Protein AF-A0A7W1W244-F1 (afdb_monomer_lite)

Secondary structure (DSSP, 8-state):
-----------------PPP---TTT-TT-GGG--------HHHHHT-TTTTTSSS--S---TT--------TT-----TTSTTSPPHHHHHHH--TT---S--HHHHHHHH-----B-TTSPBPPGGG---TTTTT--HHHHTTS--TTTHHHHTS-S----S-----

pLDDT: mean 70.47, std 14.15, range [39.31, 93.44]

Radius of gyration: 35.01 Å; chains: 1; bounding box: 98×52×97 Å

Foldseek 3Di:
DDDDDDDPDDPPPPVDPPDDDDDLCPDCPNPVVPDDPDDDPPVCVVPDPVVVVPDDDPDDPDVPPPPDDDDDPPPDDDDPPDPPDQDPVNVVVVPDPPDPPPPDPVVVCVVPVPPQQADPVRHGDDPVPDPDPCPVVDDPCVVVVNDDSVCSVVVVDDDDPVPPDDPPD

Sequence (169 aa):
MDRNQASDKRNENEDLPGYPHYPSEEDILNPDNGLRKVRGDVEGLANSNAISRRTATDRDISADIIEDRNDDEDEVKIVRGTEADVTREDLENLGDRNADQDMGDDEDIQGSARVDNVDLDNDELEENDLDVPGDDQDDADENVGEEDEENNYYSLGGDNHENLEEDQA

Structure (mmCIF, N/CA/C/O backbone):
data_AF-A0A7W1W244-F1
#
_entry.id   AF-A0A7W1W244-F1
#
loop_
_atom_site.group_PDB
_atom_site.id
_atom_site.type_symbol
_atom_site.label_atom_id
_atom_site.label_alt_id
_atom_site.label_comp_id
_atom_site.label_asym_id
_atom_site.label_entity_id
_atom_site.label_seq_id
_atom_site.pdbx_PDB_ins_code
_atom_site.Cartn_x
_atom_site.Cartn_y
_atom_site.Cartn_z
_atom_site.occupancy
_atom_site.B_iso_or_equiv
_atom_site.auth_seq_id
_atom_site.auth_comp_id
_atom_site.auth_asym_id
_atom_site.auth_atom_id
_atom_site.pdbx_PDB_model_num
ATOM 1 N N . MET A 1 1 ? 52.830 -15.659 20.791 1.00 39.31 1 MET A N 1
ATOM 2 C CA . MET A 1 1 ? 51.557 -16.097 20.180 1.00 39.31 1 MET A CA 1
ATOM 3 C C . MET A 1 1 ? 50.588 -16.327 21.331 1.00 39.31 1 MET A C 1
ATOM 5 O O . MET A 1 1 ? 50.408 -17.463 21.755 1.00 39.31 1 MET A O 1
ATOM 9 N N . ASP A 1 2 ? 50.070 -15.241 21.908 1.00 43.31 2 ASP A N 1
ATOM 10 C CA . ASP A 1 2 ? 49.138 -15.301 23.037 1.00 43.31 2 ASP A CA 1
ATOM 11 C C . ASP A 1 2 ? 47.716 -15.516 22.519 1.00 43.31 2 ASP A C 1
ATOM 13 O O . ASP A 1 2 ? 47.215 -14.758 21.689 1.00 43.31 2 ASP A O 1
ATOM 17 N N . ARG A 1 3 ? 47.086 -16.602 22.974 1.00 46.06 3 ARG A N 1
ATOM 18 C CA . ARG A 1 3 ? 45.691 -16.934 22.677 1.00 46.06 3 ARG A CA 1
ATOM 19 C C . ARG A 1 3 ? 44.791 -16.120 23.606 1.00 46.06 3 ARG A C 1
ATOM 21 O O . ARG A 1 3 ? 44.594 -16.497 24.756 1.00 46.06 3 ARG A O 1
ATOM 28 N N . ASN A 1 4 ? 44.228 -15.031 23.089 1.00 47.69 4 ASN A N 1
ATOM 29 C CA . ASN A 1 4 ? 43.103 -14.337 23.712 1.00 47.69 4 ASN A CA 1
ATOM 30 C C . ASN A 1 4 ? 41.862 -15.242 23.670 1.00 47.69 4 ASN A C 1
ATOM 32 O O . ASN A 1 4 ? 41.276 -15.449 22.610 1.00 47.69 4 ASN A O 1
ATOM 36 N N . GLN A 1 5 ? 41.460 -15.780 24.821 1.00 54.81 5 GLN A N 1
ATOM 37 C CA . GLN A 1 5 ? 40.109 -16.302 25.019 1.00 54.81 5 GLN A CA 1
ATOM 38 C C . GLN A 1 5 ? 39.204 -15.130 25.411 1.00 54.81 5 GLN A C 1
ATOM 40 O O . GLN A 1 5 ? 39.148 -14.740 26.576 1.00 54.81 5 GLN A O 1
ATOM 45 N N . ALA A 1 6 ? 38.515 -14.548 24.430 1.00 50.75 6 ALA A N 1
ATOM 46 C CA . ALA A 1 6 ? 37.359 -13.703 24.698 1.00 50.75 6 ALA A CA 1
ATOM 47 C C . ALA A 1 6 ? 36.215 -14.622 25.151 1.00 50.75 6 ALA A C 1
ATOM 49 O O . ALA A 1 6 ? 35.765 -15.482 24.396 1.00 50.75 6 ALA A O 1
ATOM 50 N N . SER A 1 7 ? 35.810 -14.496 26.414 1.00 51.16 7 SER A N 1
ATOM 51 C CA . SER A 1 7 ? 34.638 -15.189 26.942 1.00 51.16 7 SER A CA 1
ATOM 52 C C . SER A 1 7 ? 33.399 -14.393 26.555 1.00 51.16 7 SER A C 1
ATOM 54 O O . SER A 1 7 ? 33.155 -13.310 27.080 1.00 51.16 7 SER A O 1
ATOM 56 N N . ASP A 1 8 ? 32.646 -14.932 25.605 1.00 52.44 8 ASP A N 1
ATOM 57 C CA . ASP A 1 8 ? 31.353 -14.409 25.187 1.00 52.44 8 ASP A CA 1
ATOM 58 C C . ASP A 1 8 ? 30.306 -14.788 26.247 1.00 52.44 8 ASP A C 1
ATOM 60 O O . ASP A 1 8 ? 29.741 -15.885 26.248 1.00 52.44 8 ASP A O 1
ATOM 64 N N . LYS A 1 9 ? 30.144 -13.920 27.250 1.00 55.56 9 LYS A N 1
ATOM 65 C CA . LYS A 1 9 ? 29.097 -14.047 28.266 1.00 55.56 9 LYS A CA 1
ATOM 66 C C . LYS A 1 9 ? 27.806 -13.476 27.692 1.00 55.56 9 LYS A C 1
ATOM 68 O O . LYS A 1 9 ? 27.515 -12.297 27.868 1.00 55.56 9 LYS A O 1
ATOM 73 N N . ARG A 1 10 ? 27.029 -14.331 27.032 1.00 57.88 10 ARG A N 1
ATOM 74 C CA . ARG A 1 10 ? 25.613 -14.061 26.777 1.00 57.88 10 ARG A CA 1
ATOM 75 C C . ARG A 1 10 ? 24.905 -13.966 28.132 1.00 57.88 10 ARG A C 1
ATOM 77 O O . ARG A 1 10 ? 24.932 -14.912 28.915 1.00 57.88 10 ARG A O 1
ATOM 84 N N . ASN A 1 11 ? 24.374 -12.788 28.446 1.00 57.69 11 ASN A N 1
ATOM 85 C CA . ASN A 1 11 ? 23.552 -12.563 29.630 1.00 57.69 11 ASN A CA 1
ATOM 86 C C . ASN A 1 11 ? 22.212 -13.282 29.425 1.00 57.69 11 ASN A C 1
ATOM 88 O O . ASN A 1 11 ? 21.325 -12.747 28.778 1.00 57.69 11 ASN A O 1
ATOM 92 N N . GLU A 1 12 ? 22.060 -14.482 29.982 1.00 61.03 12 GLU A N 1
ATOM 93 C CA . GLU A 1 12 ? 20.797 -15.247 29.981 1.00 61.03 12 GLU A CA 1
ATOM 94 C C . GLU A 1 12 ? 19.780 -14.740 31.027 1.00 61.03 12 GLU A C 1
ATOM 96 O O . GLU A 1 12 ? 18.824 -15.432 31.352 1.00 61.03 12 GLU A O 1
ATOM 101 N N . ASN A 1 13 ? 19.977 -13.529 31.556 1.00 59.41 13 ASN A N 1
ATOM 102 C CA . ASN A 1 13 ? 19.083 -12.886 32.522 1.00 59.41 13 ASN A CA 1
ATOM 103 C C . ASN A 1 13 ? 18.562 -11.567 31.945 1.00 59.41 13 ASN A C 1
ATOM 105 O O . ASN A 1 13 ? 18.767 -10.495 32.515 1.00 59.41 13 ASN A O 1
ATOM 109 N N . GLU A 1 14 ? 17.943 -11.629 30.773 1.00 64.62 14 GLU A N 1
ATOM 110 C CA . GLU A 1 14 ? 16.916 -10.642 30.471 1.00 64.62 14 GLU A CA 1
ATOM 111 C C . GLU A 1 14 ? 15.738 -11.011 31.373 1.00 64.62 14 GLU A C 1
ATOM 113 O O . GLU A 1 14 ? 15.153 -12.082 31.215 1.00 64.62 14 GLU A O 1
ATOM 118 N N . ASP A 1 15 ? 15.458 -10.181 32.381 1.00 64.88 15 ASP A N 1
ATOM 119 C CA . ASP A 1 15 ? 14.266 -10.289 33.227 1.00 64.88 15 ASP A CA 1
ATOM 120 C C . ASP A 1 15 ? 13.030 -10.014 32.356 1.00 64.88 15 ASP A C 1
ATOM 122 O O . ASP A 1 15 ? 12.407 -8.951 32.417 1.00 64.88 15 ASP A O 1
ATOM 126 N N . LEU A 1 16 ? 12.700 -10.967 31.483 1.00 72.25 16 LEU A N 1
ATOM 127 C CA . LEU A 1 16 ? 11.426 -11.002 30.795 1.00 72.25 16 LEU A CA 1
ATOM 128 C C . LEU A 1 16 ? 10.347 -11.030 31.880 1.00 72.25 16 LEU A C 1
ATOM 130 O O . LEU A 1 16 ? 10.472 -11.814 32.830 1.00 72.25 16 LEU A O 1
ATOM 134 N N . PRO A 1 17 ? 9.297 -10.197 31.776 1.00 79.69 17 PRO A N 1
ATOM 135 C CA . PRO A 1 17 ? 8.187 -10.284 32.704 1.00 79.69 17 PRO A CA 1
ATOM 136 C C . PRO A 1 17 ? 7.655 -11.717 32.641 1.00 79.69 17 PRO A C 1
ATOM 138 O O . PRO A 1 17 ? 7.167 -12.170 31.606 1.00 79.69 17 PRO A O 1
ATOM 141 N N . GLY A 1 18 ? 7.838 -12.461 33.734 1.00 76.31 18 GLY A N 1
ATOM 142 C CA . GLY A 1 18 ? 7.325 -13.818 33.836 1.00 76.31 18 GLY A CA 1
ATOM 143 C C . GLY A 1 18 ? 5.816 -13.806 33.616 1.00 76.31 18 GLY A C 1
ATOM 144 O O . GLY A 1 18 ? 5.143 -12.829 33.954 1.00 76.31 18 GLY A O 1
ATOM 145 N N . TYR A 1 19 ? 5.278 -14.888 33.051 1.00 79.75 19 TYR A N 1
ATOM 146 C CA . TYR A 1 19 ? 3.834 -15.006 32.887 1.00 79.75 19 TYR A CA 1
ATOM 147 C C . TYR A 1 19 ? 3.139 -14.807 34.241 1.00 79.75 19 TYR A C 1
ATOM 149 O O . TYR A 1 19 ? 3.597 -15.377 35.241 1.00 79.75 19 TYR A O 1
ATOM 157 N N . PRO A 1 20 ? 2.057 -14.008 34.300 1.00 83.19 20 PRO A N 1
ATOM 158 C CA . PRO A 1 20 ? 1.275 -13.875 35.517 1.00 83.19 20 PRO A CA 1
ATOM 159 C C . PRO A 1 20 ? 0.869 -15.271 35.984 1.00 83.19 20 PRO A C 1
ATOM 161 O O . PRO A 1 20 ? 0.307 -16.064 35.228 1.00 83.19 20 PRO A O 1
ATOM 164 N N . HIS A 1 21 ? 1.229 -15.601 37.222 1.00 80.62 21 HIS A N 1
ATOM 165 C CA . HIS A 1 21 ? 0.945 -16.918 37.762 1.00 80.62 21 HIS A CA 1
ATOM 166 C C . HIS A 1 21 ? -0.532 -16.970 38.138 1.00 80.62 21 HIS A C 1
ATOM 168 O O . HIS A 1 21 ? -0.941 -16.417 39.160 1.00 80.62 21 HIS A O 1
ATOM 174 N N . TYR A 1 22 ? -1.334 -17.620 37.302 1.00 81.56 22 TYR A N 1
ATOM 175 C CA . TYR A 1 22 ? -2.745 -17.822 37.595 1.00 81.56 22 TYR A CA 1
ATOM 176 C C . TYR A 1 22 ? -2.901 -18.772 38.792 1.00 81.56 22 TYR A C 1
ATOM 178 O O . TYR A 1 22 ? -2.116 -19.723 38.937 1.00 81.56 22 TYR A O 1
ATOM 186 N N . PRO A 1 23 ? -3.877 -18.528 39.682 1.00 87.81 23 PRO A N 1
ATOM 187 C CA . PRO A 1 23 ? -4.280 -19.508 40.677 1.00 87.81 23 PRO A CA 1
ATOM 188 C C . PRO A 1 23 ? -4.682 -20.808 39.981 1.00 87.81 23 PRO A C 1
ATOM 190 O O . PRO A 1 23 ? -5.342 -20.784 38.945 1.00 87.81 23 PRO A O 1
ATOM 193 N N . SER A 1 24 ? -4.355 -21.959 40.568 1.00 83.25 24 SER A N 1
ATOM 194 C CA . SER A 1 24 ? -4.766 -23.255 40.010 1.00 83.25 24 SER A CA 1
ATOM 195 C C . SER A 1 24 ? -6.288 -23.402 39.905 1.00 83.25 24 SER A C 1
ATOM 197 O O . SER A 1 24 ? -6.771 -24.200 39.113 1.00 83.25 24 SER A O 1
ATOM 199 N N . GLU A 1 25 ? -7.051 -22.646 40.696 1.00 84.06 25 GLU A N 1
ATOM 200 C CA . GLU A 1 25 ? -8.517 -22.594 40.625 1.00 84.06 25 GLU A CA 1
ATOM 201 C C . GLU A 1 25 ? -9.034 -21.951 39.324 1.00 84.06 25 GLU A C 1
ATOM 203 O O . GLU A 1 25 ? -10.126 -22.288 38.876 1.00 84.06 25 GLU A O 1
ATOM 208 N N . GLU A 1 26 ? -8.243 -21.076 38.695 1.00 82.62 26 GLU A N 1
ATOM 209 C CA . GLU A 1 26 ? -8.572 -20.407 37.427 1.00 82.62 26 GLU A CA 1
ATOM 210 C C . GLU A 1 26 ? -7.961 -21.113 36.204 1.00 82.62 26 GLU A C 1
ATOM 212 O O . GLU A 1 26 ? -8.269 -20.769 35.063 1.00 82.62 26 GLU A O 1
ATOM 217 N N . ASP A 1 27 ? -7.112 -22.123 36.416 1.00 83.44 27 ASP A N 1
ATOM 218 C CA . ASP A 1 27 ? -6.532 -22.909 35.330 1.00 83.44 27 ASP A CA 1
ATOM 219 C C . ASP A 1 27 ? -7.599 -23.813 34.701 1.00 83.44 27 ASP A C 1
ATOM 221 O O . ASP A 1 27 ? -8.092 -24.755 35.321 1.00 83.44 27 ASP A O 1
ATOM 225 N N . ILE A 1 28 ? -7.922 -23.557 33.433 1.00 81.12 28 ILE A N 1
ATOM 226 C CA . ILE A 1 28 ? -8.904 -24.304 32.632 1.00 81.12 28 ILE A CA 1
ATOM 227 C C . ILE A 1 28 ? -8.488 -25.780 32.465 1.00 81.12 28 ILE A C 1
ATOM 229 O O . ILE A 1 28 ? -9.340 -26.655 32.283 1.00 81.12 28 ILE A O 1
ATOM 233 N N . LEU A 1 29 ? -7.191 -26.089 32.550 1.00 79.50 29 LEU A N 1
ATOM 234 C CA . LEU A 1 29 ? -6.660 -27.449 32.443 1.00 79.50 29 LEU A CA 1
ATOM 235 C C . LEU A 1 29 ? -6.649 -28.213 33.770 1.00 79.50 29 LEU A C 1
ATOM 237 O O . LEU A 1 29 ? -6.454 -29.435 33.738 1.00 79.50 29 LEU A O 1
ATOM 241 N N . ASN A 1 30 ? -6.889 -27.547 34.902 1.00 81.69 30 ASN A N 1
ATOM 242 C CA . ASN A 1 30 ? -6.921 -28.197 36.205 1.00 81.69 30 ASN A CA 1
ATOM 243 C C . ASN A 1 30 ? -8.110 -29.177 36.288 1.00 81.69 30 ASN A C 1
ATOM 245 O O . ASN A 1 30 ? -9.251 -28.757 36.137 1.00 81.69 30 ASN A O 1
ATOM 249 N N . PRO A 1 31 ? -7.906 -30.480 36.552 1.00 78.50 31 PRO A N 1
ATOM 250 C CA . PRO A 1 31 ? -9.012 -31.432 36.688 1.00 78.50 31 PRO A CA 1
ATOM 251 C C . PRO A 1 31 ? -9.974 -31.122 37.850 1.00 78.50 31 PRO A C 1
ATOM 253 O O . PRO A 1 31 ? -11.107 -31.605 37.833 1.00 78.50 31 PRO A O 1
ATOM 256 N N . ASP A 1 32 ? -9.547 -30.324 38.831 1.00 79.75 32 ASP A N 1
ATOM 257 C CA . ASP A 1 32 ? -10.331 -29.997 40.025 1.00 79.75 32 ASP A CA 1
ATOM 258 C C . ASP A 1 32 ? -11.328 -28.843 39.805 1.00 79.75 32 ASP A C 1
ATOM 260 O O . ASP A 1 32 ? -12.240 -28.657 40.610 1.00 79.75 32 ASP A O 1
ATOM 264 N N . ASN A 1 33 ? -11.212 -28.090 38.703 1.00 77.75 33 ASN A N 1
ATOM 265 C CA . ASN A 1 33 ? -12.058 -26.924 38.401 1.00 77.75 33 ASN A CA 1
ATOM 266 C C . ASN A 1 33 ? -13.505 -27.286 37.986 1.00 77.75 33 ASN A C 1
ATOM 268 O O . ASN A 1 33 ? -14.318 -26.405 37.708 1.00 77.75 33 ASN A O 1
ATOM 272 N N . GLY A 1 34 ? -13.841 -28.581 37.908 1.00 75.12 34 GLY A N 1
ATOM 273 C CA . GLY A 1 34 ? -15.170 -29.072 37.525 1.00 75.12 34 GLY A CA 1
ATOM 274 C C . GLY A 1 34 ? -15.568 -28.788 36.069 1.00 75.12 34 GLY A C 1
ATOM 275 O O . GLY A 1 34 ? -16.685 -29.126 35.664 1.00 75.12 34 GLY A O 1
ATOM 276 N N . LEU A 1 35 ? -14.680 -28.199 35.263 1.00 76.44 35 LEU A N 1
ATOM 277 C CA . LEU A 1 35 ? -14.915 -27.911 33.856 1.00 76.44 35 LEU A CA 1
ATOM 278 C C . LEU A 1 35 ? -14.797 -29.205 33.048 1.00 76.44 35 LEU A C 1
ATOM 280 O O . LEU A 1 35 ? -13.782 -29.903 33.023 1.00 76.44 35 LEU A O 1
ATOM 284 N N . ARG A 1 36 ? -15.877 -29.546 32.346 1.00 76.50 36 ARG A N 1
ATOM 285 C CA . ARG A 1 36 ? -15.909 -30.713 31.466 1.00 76.50 36 ARG A CA 1
ATOM 286 C C . ARG A 1 36 ? -15.213 -30.370 30.154 1.00 76.50 36 ARG A C 1
ATOM 288 O O . ARG A 1 36 ? -15.700 -29.522 29.412 1.00 76.50 36 ARG A O 1
ATOM 295 N N . LYS A 1 37 ? -14.151 -31.103 29.810 1.00 75.06 37 LYS A N 1
ATOM 296 C CA . LYS A 1 37 ? -13.563 -31.058 28.463 1.00 75.06 37 LYS A CA 1
ATOM 297 C C . LYS A 1 37 ? -14.624 -31.471 27.440 1.00 75.06 37 LYS A C 1
ATOM 299 O O . LYS A 1 37 ? -15.020 -32.636 27.382 1.00 75.06 37 LYS A O 1
ATOM 304 N N . VAL A 1 38 ? -15.115 -30.512 26.660 1.00 78.75 38 VAL A N 1
ATOM 305 C CA . VAL A 1 38 ? -16.038 -30.775 25.555 1.00 78.75 38 VAL A CA 1
ATOM 306 C C . VAL A 1 38 ? -15.198 -31.073 24.323 1.00 78.75 38 VAL A C 1
ATOM 308 O O . VAL A 1 38 ? -14.431 -30.232 23.865 1.00 78.75 38 VAL A O 1
ATOM 311 N N . ARG A 1 39 ? -15.320 -32.288 23.786 1.00 79.25 39 ARG A N 1
ATOM 312 C CA . ARG A 1 39 ? -14.751 -32.607 22.478 1.00 79.25 39 ARG A CA 1
ATOM 313 C C . ARG A 1 39 ? -15.620 -31.914 21.432 1.00 79.25 39 ARG A C 1
ATOM 315 O O . ARG A 1 39 ? -16.775 -32.296 21.269 1.00 79.25 39 ARG A O 1
ATOM 322 N N . GLY A 1 40 ? -15.089 -30.876 20.790 1.00 79.56 40 GLY A N 1
ATOM 323 C CA . GLY A 1 40 ? -15.772 -30.213 19.683 1.00 79.56 40 GLY A CA 1
ATOM 324 C C . GLY A 1 40 ? -15.981 -31.195 18.533 1.00 79.56 40 GLY A C 1
ATOM 325 O O . GLY A 1 40 ? -15.037 -31.872 18.120 1.00 79.56 40 GLY A O 1
ATOM 326 N N . ASP A 1 41 ? -17.216 -31.299 18.048 1.00 80.38 41 ASP A N 1
ATOM 327 C CA . ASP A 1 41 ? -17.531 -32.044 16.833 1.00 80.38 41 ASP A CA 1
ATOM 328 C C . ASP A 1 41 ? -17.217 -31.163 15.619 1.00 80.38 41 ASP A C 1
ATOM 330 O O . ASP A 1 41 ? -18.022 -30.338 15.184 1.00 80.38 41 ASP A O 1
ATOM 334 N N . VAL A 1 42 ? -15.989 -31.298 15.122 1.00 75.88 42 VAL A N 1
ATOM 335 C CA . VAL A 1 42 ? -15.500 -30.543 13.962 1.00 75.88 42 VAL A CA 1
ATOM 336 C C . VAL A 1 42 ? -16.234 -30.928 12.675 1.00 75.88 42 VAL A C 1
ATOM 338 O O . VAL A 1 42 ? -16.456 -30.072 11.821 1.00 75.88 42 VAL A O 1
ATOM 341 N N . GLU A 1 43 ? -16.664 -32.187 12.547 1.00 73.38 43 GLU A N 1
ATOM 342 C CA . GLU A 1 43 ? -17.360 -32.684 11.356 1.00 73.38 43 GLU A CA 1
ATOM 343 C C . GLU A 1 43 ? -18.804 -32.169 11.303 1.00 73.38 43 GLU A C 1
ATOM 345 O O . GLU A 1 43 ? -19.292 -31.793 10.235 1.00 73.38 43 GLU A O 1
ATOM 350 N N . GLY A 1 44 ? -19.477 -32.074 12.454 1.00 76.25 44 GLY A N 1
ATOM 351 C CA . GLY A 1 44 ? -20.811 -31.477 12.560 1.00 76.25 44 GLY A CA 1
ATOM 352 C C . GLY A 1 44 ? -20.842 -29.979 12.228 1.00 76.25 44 GLY A C 1
ATOM 353 O O . GLY A 1 44 ? -21.793 -29.507 11.603 1.00 76.25 44 GLY A O 1
ATOM 354 N N . LEU A 1 45 ? -19.792 -29.234 12.590 1.00 71.31 45 LEU A N 1
ATOM 355 C CA . LEU A 1 45 ? -19.650 -27.810 12.260 1.00 71.31 45 LEU A CA 1
ATOM 356 C C . LEU A 1 45 ? -19.419 -27.595 10.761 1.00 71.31 45 LEU A C 1
ATOM 358 O O . LEU A 1 45 ? -20.110 -26.776 10.152 1.00 71.31 45 LEU A O 1
ATOM 362 N N . ALA A 1 46 ? -18.506 -28.365 10.163 1.00 69.44 46 ALA A N 1
ATOM 363 C CA . ALA A 1 46 ? -18.167 -28.269 8.744 1.00 69.44 46 ALA A CA 1
ATOM 364 C C . ALA A 1 46 ? -19.352 -28.606 7.822 1.00 69.44 46 ALA A C 1
ATOM 366 O O . ALA A 1 46 ? -19.529 -27.976 6.783 1.00 69.44 46 ALA A O 1
ATOM 367 N N . ASN A 1 47 ? -20.199 -29.557 8.227 1.00 66.75 47 ASN A N 1
ATOM 368 C CA . ASN A 1 47 ? -21.370 -29.982 7.457 1.00 66.75 47 ASN A CA 1
ATOM 369 C C . ASN A 1 47 ? -22.639 -29.162 7.754 1.00 66.75 47 ASN A C 1
ATOM 371 O O . ASN A 1 47 ? -23.696 -29.409 7.167 1.00 66.75 47 ASN A O 1
ATOM 375 N N . SER A 1 48 ? -22.578 -28.197 8.677 1.00 68.38 48 SER A N 1
ATOM 376 C CA . SER A 1 48 ? -23.728 -27.355 8.984 1.00 68.38 48 SER A CA 1
ATOM 377 C C . SER A 1 48 ? -23.912 -26.277 7.905 1.00 68.38 48 SER A C 1
ATOM 379 O O . SER A 1 48 ? -23.191 -25.283 7.837 1.00 68.38 48 SER A O 1
ATOM 381 N N . ASN A 1 49 ? -24.974 -26.410 7.103 1.00 62.47 49 ASN A N 1
ATOM 382 C CA . ASN A 1 49 ? -25.455 -25.398 6.138 1.00 62.47 49 ASN A CA 1
ATOM 383 C C . ASN A 1 49 ? -25.824 -24.027 6.776 1.00 62.47 49 ASN A C 1
ATOM 385 O O . ASN A 1 49 ? -26.427 -23.163 6.131 1.00 62.47 49 ASN A O 1
ATOM 389 N N . ALA A 1 50 ? -25.546 -23.832 8.067 1.00 61.88 50 ALA A N 1
ATOM 390 C CA . ALA A 1 50 ? -25.677 -22.573 8.791 1.00 61.88 50 ALA A CA 1
ATOM 391 C C . ALA A 1 50 ? -24.454 -21.654 8.605 1.00 61.88 50 ALA A C 1
ATOM 393 O O . ALA A 1 50 ? -24.593 -20.439 8.747 1.00 61.88 50 ALA A O 1
ATOM 394 N N . ILE A 1 51 ? -23.285 -22.216 8.273 1.00 57.19 51 ILE A N 1
ATOM 395 C CA . ILE A 1 51 ? -22.056 -21.452 8.007 1.00 57.19 51 ILE A CA 1
ATOM 396 C C . ILE A 1 51 ? -21.944 -21.133 6.512 1.00 57.19 51 ILE A C 1
ATOM 398 O O . ILE A 1 51 ? -21.690 -19.988 6.154 1.00 57.19 51 ILE A O 1
ATOM 402 N N . SER A 1 52 ? -22.282 -22.083 5.631 1.00 55.53 52 SER A N 1
ATOM 403 C CA . SER A 1 52 ? -22.218 -21.911 4.166 1.00 55.53 52 SER A CA 1
ATOM 404 C C . SER A 1 52 ? -23.152 -20.838 3.590 1.00 55.53 52 SER A C 1
ATOM 406 O O . SER A 1 52 ? -23.063 -20.527 2.409 1.00 55.53 52 SER A O 1
ATOM 408 N N . ARG A 1 53 ? -24.056 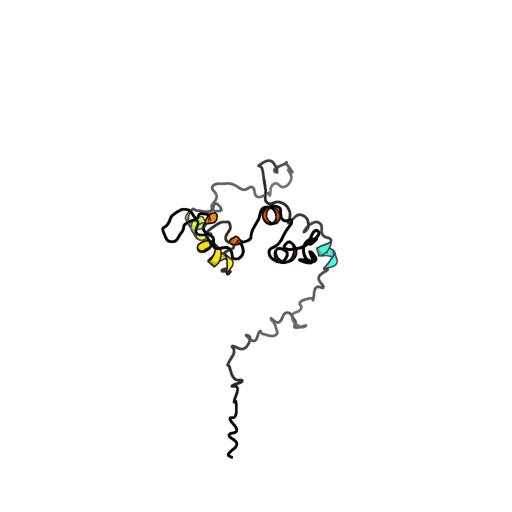-20.268 4.397 1.00 54.66 53 ARG A N 1
ATOM 409 C CA . ARG A 1 53 ? -24.936 -19.154 3.999 1.00 54.66 53 ARG A CA 1
ATOM 410 C C . ARG A 1 53 ? -24.466 -17.780 4.481 1.00 54.66 53 ARG A C 1
ATOM 412 O O . ARG A 1 53 ? -25.132 -16.799 4.184 1.00 54.66 53 ARG A O 1
ATOM 419 N N . ARG A 1 54 ? -23.354 -17.693 5.221 1.00 54.94 54 ARG A N 1
ATOM 420 C CA . ARG A 1 54 ? -22.840 -16.413 5.745 1.00 54.94 54 ARG A CA 1
ATOM 421 C C . ARG A 1 54 ? -21.813 -15.740 4.841 1.00 54.94 54 ARG A C 1
ATOM 423 O O . ARG A 1 54 ? -21.444 -14.608 5.112 1.00 54.94 54 ARG A O 1
ATOM 430 N N . THR A 1 55 ? -21.367 -16.40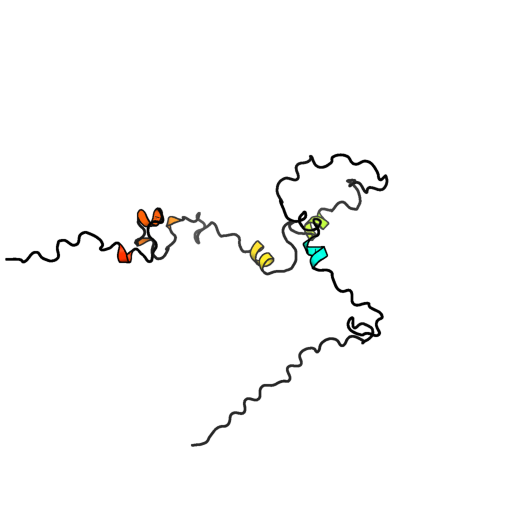2 3.777 1.00 52.16 55 THR A N 1
ATOM 431 C CA . THR A 1 55 ? -20.354 -15.851 2.872 1.00 52.16 55 THR A CA 1
ATOM 432 C C . THR A 1 55 ? -20.755 -16.068 1.419 1.00 52.16 55 THR A C 1
ATOM 434 O O . THR A 1 55 ? -20.258 -16.971 0.752 1.00 52.16 55 THR A O 1
ATOM 437 N N . ALA A 1 56 ? -21.682 -15.247 0.938 1.00 46.59 56 ALA A N 1
ATOM 438 C CA . ALA A 1 56 ? -21.754 -14.866 -0.465 1.00 46.59 56 ALA A CA 1
ATOM 439 C C . ALA A 1 56 ? -22.621 -13.607 -0.588 1.00 46.59 56 ALA A C 1
ATOM 441 O O . ALA A 1 56 ? -23.750 -13.594 -0.111 1.00 46.59 56 ALA A O 1
ATOM 442 N N . THR A 1 57 ? -22.053 -12.610 -1.267 1.00 45.72 57 THR A N 1
ATOM 443 C CA . THR A 1 57 ? -22.679 -11.415 -1.854 1.00 45.72 57 THR A CA 1
ATOM 444 C C . THR A 1 57 ? -23.039 -10.263 -0.917 1.00 45.72 57 THR A C 1
ATOM 446 O O . THR A 1 57 ? -24.196 -10.041 -0.571 1.00 45.72 57 THR A O 1
ATOM 449 N N . ASP A 1 58 ? -22.019 -9.452 -0.638 1.00 45.25 58 ASP A N 1
ATOM 450 C CA . ASP A 1 58 ? -22.153 -8.000 -0.579 1.00 45.25 58 ASP A CA 1
ATOM 451 C C . ASP A 1 58 ? -22.335 -7.482 -2.018 1.00 45.25 58 ASP A C 1
ATOM 453 O O . ASP A 1 58 ? -21.383 -7.441 -2.798 1.00 45.25 58 ASP A O 1
ATOM 457 N N . ARG A 1 59 ? -23.595 -7.282 -2.418 1.00 46.44 59 ARG A N 1
ATOM 458 C CA . ARG A 1 59 ? -24.072 -6.468 -3.552 1.00 46.44 59 ARG A CA 1
ATOM 459 C C . ARG A 1 59 ? -25.587 -6.645 -3.629 1.00 46.44 59 ARG A C 1
ATOM 461 O O . ARG A 1 59 ? -26.080 -7.718 -3.956 1.00 46.44 59 ARG A O 1
ATOM 468 N N . ASP A 1 60 ? -26.287 -5.568 -3.294 1.00 41.94 60 ASP A N 1
ATOM 469 C CA . ASP A 1 60 ? -27.730 -5.372 -3.447 1.00 41.94 60 ASP A CA 1
ATOM 470 C C . ASP A 1 60 ? -28.648 -6.107 -2.456 1.00 41.94 60 ASP A C 1
ATOM 472 O O . ASP A 1 60 ? -29.518 -6.892 -2.836 1.00 41.94 60 ASP A O 1
ATOM 476 N N . ILE A 1 61 ? -28.601 -5.694 -1.181 1.00 47.28 61 ILE A N 1
ATOM 477 C CA . ILE A 1 61 ? -29.823 -5.675 -0.352 1.00 47.28 61 ILE A CA 1
ATOM 478 C C . ILE A 1 61 ? -30.709 -4.539 -0.888 1.00 47.28 61 ILE A C 1
ATOM 480 O O . ILE A 1 61 ? -30.819 -3.450 -0.325 1.00 47.28 61 ILE A O 1
ATOM 484 N N . SER A 1 62 ? -31.289 -4.783 -2.059 1.00 41.38 62 SER A N 1
ATOM 485 C CA . SER A 1 62 ? -32.449 -4.054 -2.546 1.00 41.38 62 SER A CA 1
ATOM 486 C C . SER A 1 62 ? -33.626 -4.347 -1.612 1.00 41.38 62 SER A C 1
ATOM 488 O O . SER A 1 62 ? -33.724 -5.420 -1.019 1.00 41.38 62 SER A O 1
ATOM 490 N N . ALA A 1 63 ? -34.476 -3.342 -1.427 1.00 48.69 63 ALA A N 1
ATOM 491 C CA . ALA A 1 63 ? -35.488 -3.210 -0.380 1.00 48.69 63 ALA A CA 1
ATOM 492 C C . ALA A 1 63 ? -36.659 -4.229 -0.407 1.00 48.69 63 ALA A C 1
ATOM 494 O O . ALA A 1 63 ? -37.746 -3.900 0.060 1.00 48.69 63 ALA A O 1
ATOM 495 N N . ASP A 1 64 ? -36.453 -5.442 -0.924 1.00 40.56 64 ASP A N 1
ATOM 496 C CA . ASP A 1 64 ? -37.499 -6.433 -1.219 1.00 40.56 64 ASP A CA 1
ATOM 497 C C . ASP A 1 64 ? -37.415 -7.731 -0.386 1.00 40.56 64 ASP A C 1
ATOM 499 O O . ASP A 1 64 ? -38.208 -8.645 -0.590 1.00 40.56 64 ASP A O 1
ATOM 503 N N . ILE A 1 65 ? -36.516 -7.833 0.604 1.00 43.81 65 ILE A N 1
ATOM 504 C CA . ILE A 1 65 ? -36.506 -8.957 1.567 1.00 43.81 65 ILE A CA 1
ATOM 505 C C . ILE A 1 65 ? -37.117 -8.505 2.901 1.00 43.81 65 ILE A C 1
ATOM 507 O O . ILE A 1 65 ? -36.460 -8.481 3.935 1.00 43.81 65 ILE A O 1
ATOM 511 N N . ILE A 1 66 ? -38.396 -8.134 2.877 1.00 46.50 66 ILE A N 1
ATOM 512 C CA . ILE A 1 66 ? -39.290 -8.289 4.036 1.00 46.50 66 ILE A CA 1
ATOM 513 C C . ILE A 1 66 ? -40.577 -8.936 3.513 1.00 46.50 66 ILE A C 1
ATOM 515 O O . ILE A 1 66 ? -41.638 -8.320 3.463 1.00 46.50 66 ILE A O 1
ATOM 519 N N . GLU A 1 67 ? -40.479 -10.195 3.079 1.00 43.03 67 GLU A N 1
ATOM 520 C CA . GLU A 1 67 ? -41.662 -11.051 2.981 1.00 43.03 67 GLU A CA 1
ATOM 521 C C . GLU A 1 67 ? -41.947 -11.667 4.354 1.00 43.03 67 GLU A C 1
ATOM 523 O O . GLU A 1 67 ? -41.358 -12.664 4.772 1.00 43.03 67 GLU A O 1
ATOM 528 N N . ASP A 1 68 ? -42.834 -10.970 5.060 1.00 47.50 68 ASP A N 1
ATOM 529 C CA . ASP A 1 68 ? -44.003 -11.510 5.753 1.00 47.50 68 ASP A CA 1
ATOM 530 C C . ASP A 1 68 ? -43.880 -12.947 6.296 1.00 47.50 68 ASP A C 1
ATOM 532 O O . ASP A 1 68 ? -44.275 -13.935 5.670 1.00 47.50 68 ASP A O 1
ATOM 536 N N . ARG A 1 69 ? -43.394 -13.052 7.535 1.00 49.44 69 ARG A N 1
ATOM 537 C CA . ARG A 1 69 ? -43.744 -14.149 8.441 1.00 49.44 69 ARG A CA 1
ATOM 538 C C . ARG A 1 69 ? -44.286 -13.551 9.733 1.00 49.44 69 ARG A C 1
ATOM 540 O O . ARG A 1 69 ? -43.544 -13.362 10.686 1.00 49.44 69 ARG A O 1
ATOM 547 N N . ASN A 1 70 ? -45.581 -13.241 9.758 1.00 52.22 70 ASN A N 1
ATOM 548 C CA . ASN A 1 70 ? -46.273 -12.974 11.018 1.00 52.22 70 ASN A CA 1
ATOM 549 C C . ASN A 1 70 ? -46.346 -14.271 11.838 1.00 52.22 70 ASN A C 1
ATOM 551 O O . ASN A 1 70 ? -47.077 -15.179 11.449 1.00 52.22 70 ASN A O 1
ATOM 555 N N . ASP A 1 71 ? -45.588 -14.352 12.930 1.00 50.88 71 ASP A N 1
ATOM 556 C CA . ASP A 1 71 ? -46.058 -14.838 14.238 1.00 50.88 71 ASP A CA 1
ATOM 557 C C . ASP A 1 71 ? -44.897 -14.770 15.239 1.00 50.88 71 ASP A C 1
ATOM 559 O O . ASP A 1 71 ? -44.125 -15.713 15.349 1.00 50.88 71 ASP A O 1
ATOM 563 N N . ASP A 1 72 ? -44.763 -13.622 15.906 1.00 54.06 72 ASP A N 1
ATOM 564 C CA . ASP A 1 72 ? -44.307 -13.462 17.294 1.00 54.06 72 ASP A CA 1
ATOM 565 C C . ASP A 1 72 ? -44.525 -11.975 17.652 1.00 54.06 72 ASP A C 1
ATOM 567 O O . ASP A 1 72 ? -43.863 -11.081 17.125 1.00 54.06 72 ASP A O 1
ATOM 571 N N . GLU A 1 73 ? -45.491 -11.668 18.527 1.00 57.34 73 GLU A N 1
ATOM 572 C CA . GLU A 1 73 ? -45.792 -10.286 18.970 1.00 57.34 73 GLU A CA 1
ATOM 573 C C . GLU A 1 73 ? -44.636 -9.629 19.762 1.00 57.34 73 GLU A C 1
ATOM 575 O O . GLU A 1 73 ? -44.715 -8.451 20.114 1.00 57.34 73 GLU A O 1
ATOM 580 N N . ASP A 1 74 ? -43.545 -10.368 19.977 1.00 62.31 74 ASP A N 1
ATOM 581 C CA . ASP A 1 74 ? -42.315 -9.944 20.646 1.00 62.31 74 ASP A CA 1
ATOM 582 C C . ASP A 1 74 ? -41.171 -9.589 19.667 1.00 62.31 74 ASP A C 1
ATOM 584 O O . ASP A 1 74 ? -40.046 -9.321 20.098 1.00 62.31 74 ASP A O 1
ATOM 588 N N . GLU A 1 75 ? -41.409 -9.573 18.349 1.00 68.56 75 GLU A N 1
ATOM 589 C CA . GLU A 1 75 ? -40.374 -9.207 17.376 1.00 68.56 75 GLU A CA 1
ATOM 590 C C . GLU A 1 75 ? -40.009 -7.716 17.491 1.00 68.56 75 GLU A C 1
ATOM 592 O O . GLU A 1 75 ? -40.803 -6.811 17.206 1.00 68.56 75 GLU A O 1
ATOM 597 N N . VAL A 1 76 ? -38.777 -7.450 17.934 1.00 71.88 76 VAL A N 1
ATOM 598 C CA . VAL A 1 76 ? -38.256 -6.098 18.153 1.00 71.88 76 VAL A CA 1
ATOM 599 C C . VAL A 1 76 ? -38.090 -5.392 16.805 1.00 71.88 76 VAL A C 1
ATOM 601 O O . VAL A 1 76 ? -37.106 -5.579 16.092 1.00 71.88 76 VAL A O 1
ATOM 604 N N . LYS A 1 77 ? -39.071 -4.565 16.438 1.00 76.62 77 LYS A N 1
ATOM 605 C CA . LYS A 1 77 ? -39.023 -3.742 15.222 1.00 76.62 77 LYS A CA 1
ATOM 606 C C . LYS A 1 77 ? -38.064 -2.570 15.419 1.00 76.62 77 LYS A C 1
ATOM 608 O O . LYS A 1 77 ? -38.062 -1.935 16.471 1.00 76.62 77 LYS A O 1
ATOM 613 N N . ILE A 1 78 ? -37.297 -2.231 14.382 1.00 80.06 78 ILE A N 1
ATOM 614 C CA . ILE A 1 78 ? -36.440 -1.037 14.385 1.00 80.06 78 ILE A CA 1
ATOM 615 C C . ILE A 1 78 ? -37.341 0.206 14.325 1.00 80.06 78 ILE A C 1
ATOM 617 O O . ILE A 1 78 ? -37.896 0.539 13.275 1.00 80.06 78 ILE A O 1
ATOM 621 N N . VAL A 1 79 ? -37.506 0.886 15.460 1.00 82.69 79 VAL A N 1
ATOM 622 C CA . VAL A 1 79 ? -38.259 2.142 15.577 1.00 82.69 79 VAL A CA 1
ATOM 623 C C . VAL A 1 79 ? -37.274 3.311 15.585 1.00 82.69 79 VAL A C 1
ATOM 625 O O . VAL A 1 79 ? -36.446 3.419 16.485 1.00 82.69 79 VAL A O 1
ATOM 628 N N . ARG A 1 80 ? -37.377 4.198 14.588 1.00 83.88 80 ARG A N 1
ATOM 629 C CA . ARG A 1 80 ? -36.569 5.429 14.515 1.00 83.88 80 ARG A CA 1
ATOM 630 C C . ARG A 1 80 ? -37.052 6.463 15.535 1.00 83.88 80 ARG A C 1
ATOM 632 O O . ARG A 1 80 ? -38.248 6.540 15.818 1.00 83.88 80 ARG A O 1
ATOM 639 N N . GLY A 1 81 ? -36.147 7.306 16.013 1.00 85.69 81 GLY A N 1
ATOM 640 C CA . GLY A 1 81 ? -36.386 8.340 17.020 1.00 85.69 81 GLY A CA 1
ATOM 641 C C . GLY A 1 81 ? -36.255 7.842 18.458 1.00 85.69 81 GLY A C 1
ATOM 642 O O . GLY A 1 81 ? -36.772 8.489 19.369 1.00 85.69 81 GLY A O 1
ATOM 643 N N . THR A 1 82 ? -35.619 6.688 18.665 1.00 87.31 82 THR A N 1
ATOM 644 C CA . THR A 1 82 ? -35.313 6.166 20.002 1.00 87.31 82 THR A CA 1
ATOM 645 C C . THR A 1 82 ? -33.902 6.573 20.416 1.00 87.31 82 THR A C 1
ATOM 647 O O . THR A 1 82 ? -33.100 7.002 19.594 1.00 87.31 82 THR A O 1
ATOM 650 N N . GLU A 1 83 ? -33.579 6.429 21.699 1.00 88.88 83 GLU A N 1
ATOM 651 C CA . GLU A 1 83 ? -32.219 6.657 22.214 1.00 88.88 83 GLU A CA 1
ATOM 652 C C . GLU A 1 83 ? -31.168 5.689 21.644 1.00 88.88 83 GLU A C 1
ATOM 654 O O . GLU A 1 83 ? -29.979 5.890 21.854 1.00 88.88 83 GLU A O 1
ATOM 659 N N . ALA A 1 84 ? -31.602 4.650 20.923 1.00 88.00 84 ALA A N 1
ATOM 660 C CA . ALA A 1 84 ? -30.724 3.741 20.198 1.00 88.00 84 ALA A CA 1
ATOM 661 C C . ALA A 1 84 ? -30.243 4.312 18.848 1.00 88.00 84 ALA A C 1
ATOM 663 O O . ALA A 1 84 ? -29.362 3.721 18.224 1.00 88.00 84 ALA A O 1
ATOM 664 N N . ASP A 1 85 ? -30.813 5.426 18.374 1.00 91.06 85 ASP A N 1
ATOM 665 C CA . ASP A 1 85 ? -30.330 6.097 17.169 1.00 91.06 85 ASP A CA 1
ATOM 666 C C . ASP A 1 85 ? -28.968 6.752 17.446 1.00 91.06 85 ASP A C 1
ATOM 668 O O . ASP A 1 85 ? -28.820 7.533 18.386 1.00 91.06 85 ASP A O 1
ATOM 672 N N . VAL A 1 86 ? -27.985 6.476 16.588 1.00 89.94 86 VAL A N 1
ATOM 673 C CA . VAL A 1 86 ? -26.643 7.064 16.700 1.00 89.94 86 VAL A CA 1
ATOM 674 C C . VAL A 1 86 ? -26.684 8.578 16.488 1.00 89.94 86 VAL A C 1
ATOM 676 O O . VAL A 1 86 ? -27.284 9.080 15.529 1.00 89.94 86 VAL A O 1
ATOM 679 N N . THR A 1 87 ? -26.037 9.330 17.376 1.00 93.44 87 THR A N 1
ATOM 680 C CA . THR A 1 87 ? -25.871 10.773 17.201 1.00 93.44 87 THR A CA 1
ATOM 681 C C . THR A 1 87 ? -24.743 11.080 16.216 1.00 93.44 87 THR A C 1
ATOM 683 O O . THR A 1 87 ? -23.979 10.208 15.807 1.00 93.44 87 THR A O 1
ATOM 686 N N . ARG A 1 88 ? -24.620 12.352 15.811 1.00 92.12 88 ARG A N 1
ATOM 687 C CA . ARG A 1 88 ? -23.478 12.788 14.992 1.00 92.12 88 ARG A CA 1
ATOM 688 C C . ARG A 1 88 ? -22.151 12.576 15.723 1.00 92.12 88 ARG A C 1
ATOM 690 O O . ARG A 1 88 ? -21.197 12.149 15.094 1.00 92.12 88 ARG A O 1
ATOM 697 N N . GLU A 1 89 ? -22.116 12.862 17.021 1.00 93.31 89 GLU A N 1
ATOM 698 C CA . GLU A 1 89 ? -20.925 12.660 17.849 1.00 93.31 89 GLU A CA 1
ATOM 699 C C . GLU A 1 89 ? -20.570 11.170 17.937 1.00 93.31 89 GLU A C 1
ATOM 701 O O . GLU A 1 89 ? -19.411 10.804 17.776 1.00 93.31 89 GLU A O 1
ATOM 706 N N . ASP A 1 90 ? -21.568 10.293 18.082 1.00 93.12 90 ASP A N 1
ATOM 707 C CA . ASP A 1 90 ? -21.339 8.842 18.062 1.00 93.12 90 ASP A CA 1
ATOM 708 C C . ASP A 1 90 ? -20.803 8.369 16.710 1.00 93.12 90 ASP A C 1
ATOM 710 O O . ASP A 1 90 ? -19.926 7.515 16.666 1.00 93.12 90 ASP A O 1
ATOM 714 N N . LEU A 1 91 ? -21.299 8.936 15.606 1.00 89.81 91 LEU A N 1
ATOM 715 C CA . LEU A 1 91 ? -20.815 8.617 14.264 1.00 89.81 91 LEU A CA 1
ATOM 716 C C . LEU A 1 91 ? -19.369 9.088 14.049 1.00 89.81 91 LEU A C 1
ATOM 718 O O . LEU A 1 91 ? -18.596 8.385 13.412 1.00 89.81 91 LEU A O 1
ATOM 722 N N . GLU A 1 92 ? -19.000 10.249 14.594 1.00 89.06 92 GLU A N 1
ATOM 723 C CA . GLU A 1 92 ? -17.621 10.753 14.567 1.00 89.06 92 GLU A CA 1
ATOM 724 C C . GLU A 1 92 ? -16.683 9.854 15.388 1.00 89.06 92 GLU A C 1
ATOM 726 O O . GLU A 1 92 ? -15.575 9.562 14.945 1.00 89.06 92 GLU A O 1
ATOM 731 N N . ASN A 1 93 ? -17.143 9.350 16.535 1.00 88.19 93 ASN A N 1
ATOM 732 C CA . ASN A 1 93 ? -16.377 8.415 17.365 1.00 88.19 93 ASN A CA 1
ATOM 733 C C . ASN A 1 93 ? -16.291 7.002 16.763 1.00 88.19 93 ASN A C 1
ATOM 735 O O . ASN A 1 93 ? -15.327 6.284 17.017 1.00 88.19 93 ASN A O 1
ATOM 739 N N . LEU A 1 94 ? -17.294 6.588 15.984 1.00 88.31 94 LEU A N 1
ATOM 740 C CA . LEU A 1 94 ? -17.328 5.289 15.309 1.00 88.31 94 LEU A CA 1
ATOM 741 C C . LEU A 1 94 ? -16.413 5.242 14.071 1.00 88.31 94 LEU A C 1
ATOM 743 O O . LEU A 1 94 ? -16.085 4.156 13.606 1.00 88.31 94 LEU A O 1
ATOM 747 N N . GLY A 1 95 ? -15.965 6.394 13.565 1.00 84.19 95 GLY A N 1
ATOM 748 C CA . GLY A 1 95 ? -15.037 6.473 12.439 1.00 84.19 95 GLY A CA 1
ATOM 749 C C . GLY A 1 95 ? -15.650 6.040 11.103 1.00 84.19 95 GLY A C 1
ATOM 750 O O . GLY A 1 95 ? -16.872 6.038 10.916 1.00 84.19 95 GLY A O 1
ATOM 751 N N . ASP A 1 96 ? -14.790 5.706 10.141 1.00 82.88 96 ASP A N 1
ATOM 752 C CA . ASP A 1 96 ? -15.237 5.238 8.832 1.00 82.88 96 ASP A CA 1
ATOM 753 C C . ASP A 1 96 ? -15.858 3.844 8.935 1.00 82.88 96 ASP A C 1
ATOM 755 O O . ASP A 1 96 ? -15.295 2.932 9.527 1.00 82.88 96 ASP A O 1
ATOM 759 N N . ARG A 1 97 ? -17.011 3.644 8.282 1.00 81.12 97 ARG A N 1
ATOM 760 C CA . ARG A 1 97 ? -17.729 2.351 8.274 1.00 81.12 97 ARG A CA 1
ATOM 761 C C . ARG A 1 97 ? -16.849 1.175 7.831 1.00 81.12 97 ARG A C 1
ATOM 763 O O . ARG A 1 97 ? -17.134 0.038 8.194 1.00 81.12 97 ARG A O 1
ATOM 770 N N . ASN A 1 98 ? -15.863 1.457 6.986 1.00 78.19 98 ASN A N 1
ATOM 771 C CA . ASN A 1 98 ? -14.991 0.457 6.385 1.00 78.19 98 ASN A CA 1
ATOM 772 C C . ASN A 1 98 ? -13.687 0.250 7.172 1.00 78.19 98 ASN A C 1
ATOM 774 O O . ASN A 1 98 ? -12.905 -0.604 6.771 1.00 78.19 98 ASN A O 1
ATOM 778 N N . ALA A 1 99 ? -13.450 1.021 8.237 1.00 80.00 99 ALA A N 1
ATOM 779 C CA . ALA A 1 99 ? -12.332 0.822 9.147 1.00 80.00 99 ALA A CA 1
ATOM 780 C C . ALA A 1 99 ? -12.773 -0.129 10.269 1.00 80.00 99 ALA A C 1
ATOM 782 O O . ALA A 1 99 ? -13.791 0.096 10.926 1.00 80.00 99 ALA A O 1
ATOM 783 N N . ASP A 1 100 ? -12.030 -1.207 10.481 1.00 77.94 100 ASP A N 1
ATOM 784 C CA . ASP A 1 100 ? -12.274 -2.211 11.519 1.00 77.94 100 ASP A CA 1
ATOM 785 C C . ASP A 1 100 ? -11.650 -1.856 12.881 1.00 77.94 100 ASP A C 1
ATOM 787 O O . ASP A 1 100 ? -11.883 -2.576 13.855 1.00 77.94 100 ASP A O 1
ATOM 791 N N . GLN A 1 101 ? -10.986 -0.692 12.979 1.00 80.12 101 GLN A N 1
ATOM 792 C CA . GLN A 1 101 ? -10.396 -0.117 14.200 1.00 80.12 101 GLN A CA 1
ATOM 793 C C . GLN A 1 101 ? -9.483 -1.099 14.954 1.00 80.12 101 GLN A C 1
ATOM 795 O O . GLN A 1 101 ? -9.408 -1.071 16.189 1.00 80.12 101 GLN A O 1
ATOM 800 N N . ASP A 1 102 ? -8.824 -2.011 14.240 1.00 85.56 102 ASP A N 1
ATOM 801 C CA . ASP A 1 102 ? -7.953 -3.014 14.846 1.00 85.56 102 ASP A CA 1
ATOM 802 C C . ASP A 1 102 ? -6.519 -2.500 15.069 1.00 85.56 102 ASP A C 1
ATOM 804 O O . ASP A 1 102 ? -5.700 -3.214 15.659 1.00 85.56 102 ASP A O 1
ATOM 808 N N . MET A 1 103 ? -6.246 -1.239 14.692 1.00 77.88 103 MET A N 1
ATOM 809 C CA . MET A 1 103 ? -4.919 -0.620 14.686 1.00 77.88 103 MET A CA 1
ATOM 810 C C . MET A 1 103 ? -3.882 -1.471 13.938 1.00 77.88 103 MET A C 1
ATOM 812 O O . MET A 1 103 ? -2.711 -1.514 14.328 1.00 77.88 103 ME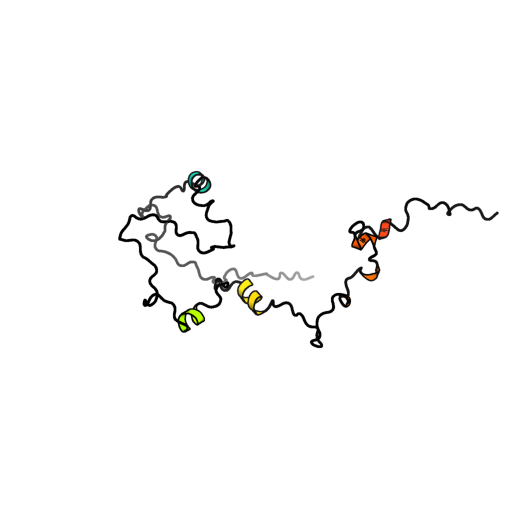T A O 1
ATOM 816 N N . GLY A 1 104 ? -4.321 -2.194 12.908 1.00 80.19 104 GLY A N 1
ATOM 817 C CA . GLY A 1 104 ? -3.482 -2.953 12.000 1.00 80.19 104 GLY A CA 1
ATOM 818 C C . GLY A 1 104 ? -2.713 -2.059 11.031 1.00 80.19 104 GLY A C 1
ATOM 819 O O . GLY A 1 104 ? -3.024 -0.885 10.824 1.00 80.19 104 GLY A O 1
ATOM 820 N N . ASP A 1 105 ? -1.684 -2.639 10.409 1.00 78.12 105 ASP A N 1
ATOM 821 C CA . ASP A 1 105 ? -0.856 -1.954 9.408 1.00 78.12 105 ASP A CA 1
ATOM 822 C C . ASP A 1 105 ? -1.696 -1.437 8.219 1.00 78.12 105 ASP A C 1
ATOM 824 O O . ASP A 1 105 ? -1.318 -0.481 7.543 1.00 78.12 105 ASP A O 1
ATOM 828 N N . ASP A 1 106 ? -2.844 -2.052 7.944 1.00 71.88 106 ASP A N 1
ATOM 829 C CA . ASP A 1 106 ? -3.786 -1.636 6.911 1.00 71.88 106 ASP A CA 1
ATOM 830 C C . ASP A 1 106 ? -4.532 -0.335 7.247 1.00 71.88 106 ASP A C 1
ATOM 832 O O . ASP A 1 106 ? -4.835 0.426 6.324 1.00 71.88 106 ASP A O 1
ATOM 836 N N . GLU A 1 107 ? -4.740 -0.009 8.526 1.00 72.62 107 GLU A N 1
ATOM 837 C CA . GLU A 1 107 ? -5.318 1.274 8.955 1.00 72.62 107 GLU A CA 1
ATOM 838 C C . GLU A 1 107 ? -4.341 2.440 8.686 1.00 72.62 107 GLU A C 1
ATOM 840 O O . GLU A 1 107 ? -4.730 3.475 8.133 1.00 72.62 107 GLU A O 1
ATOM 845 N N . ASP A 1 108 ? -3.042 2.241 8.945 1.00 67.75 108 ASP A N 1
ATOM 846 C CA . ASP A 1 108 ? -1.975 3.205 8.618 1.00 67.75 108 ASP A CA 1
ATOM 847 C C . ASP A 1 108 ? -1.810 3.397 7.096 1.00 67.75 108 ASP A C 1
ATOM 849 O O . ASP A 1 108 ? -1.538 4.504 6.598 1.00 67.75 108 ASP A O 1
ATOM 853 N N . ILE A 1 109 ? -2.006 2.319 6.332 1.00 69.88 109 ILE A N 1
ATOM 854 C CA . ILE A 1 109 ? -1.942 2.331 4.869 1.00 69.88 109 ILE A CA 1
ATOM 855 C C . ILE A 1 109 ? -3.148 3.071 4.283 1.00 69.88 109 ILE A C 1
ATOM 857 O O . ILE A 1 109 ? -2.955 3.863 3.367 1.00 69.88 109 ILE A O 1
ATOM 861 N N . GLN A 1 110 ? -4.370 2.923 4.801 1.00 66.00 110 GLN A N 1
ATOM 862 C CA . GLN A 1 110 ? -5.544 3.625 4.250 1.00 66.00 110 GLN A CA 1
ATOM 863 C C . GLN A 1 110 ? -5.412 5.159 4.276 1.00 66.00 110 GLN A C 1
ATOM 865 O O . GLN A 1 110 ? -5.866 5.831 3.346 1.00 66.00 110 GLN A O 1
ATOM 870 N N . GLY A 1 111 ? -4.758 5.724 5.297 1.00 62.56 111 GLY A N 1
ATOM 871 C CA . GLY A 1 111 ? -4.516 7.169 5.391 1.00 62.56 111 GLY A CA 1
ATOM 872 C C . GLY A 1 111 ? -3.448 7.696 4.424 1.00 62.56 111 GLY A C 1
ATOM 873 O O . GLY A 1 111 ? -3.480 8.870 4.049 1.00 62.56 111 GLY A O 1
ATOM 874 N N . SER A 1 112 ? -2.527 6.827 4.003 1.00 61.34 112 SER A N 1
ATOM 875 C CA . SER A 1 112 ? -1.274 7.202 3.329 1.00 61.34 112 SER A CA 1
ATOM 876 C C . SER A 1 112 ? -1.162 6.673 1.897 1.00 61.34 112 SER A C 1
ATOM 878 O O . SER A 1 112 ? -0.419 7.223 1.095 1.00 61.34 112 SER A O 1
ATOM 880 N N . ALA A 1 113 ? -1.899 5.616 1.557 1.00 59.78 113 ALA A N 1
ATOM 881 C CA . ALA A 1 113 ? -1.829 4.896 0.286 1.00 59.78 113 ALA A CA 1
ATOM 882 C C . ALA A 1 113 ? -2.832 5.410 -0.746 1.00 59.78 113 ALA A C 1
ATOM 884 O O . ALA A 1 113 ? -3.284 4.673 -1.626 1.00 59.78 113 ALA A O 1
ATOM 885 N N . ARG A 1 114 ? -3.175 6.697 -0.669 1.00 63.75 114 ARG A N 1
ATOM 886 C CA . ARG A 1 114 ? -3.617 7.370 -1.882 1.00 63.75 114 ARG A CA 1
ATOM 887 C C . ARG A 1 114 ? -2.433 7.327 -2.831 1.00 63.75 114 ARG A C 1
ATOM 889 O O . ARG A 1 114 ? -1.400 7.914 -2.541 1.00 63.75 114 ARG A O 1
ATOM 896 N N . VAL A 1 115 ? -2.582 6.570 -3.911 1.00 69.50 115 VAL A N 1
ATOM 897 C CA . VAL A 1 115 ? -1.667 6.645 -5.046 1.00 69.50 115 VAL A CA 1
ATOM 898 C C . VAL A 1 115 ? -1.623 8.117 -5.444 1.00 69.50 115 VAL A C 1
ATOM 900 O O . VAL A 1 115 ? -2.676 8.724 -5.663 1.00 69.50 115 VAL A O 1
ATOM 903 N N . ASP A 1 116 ? -0.436 8.718 -5.406 1.00 74.25 116 ASP A N 1
ATOM 904 C CA . ASP A 1 116 ? -0.264 10.070 -5.914 1.00 74.25 116 ASP A CA 1
ATOM 905 C C . ASP A 1 116 ? -0.549 10.004 -7.411 1.00 74.25 116 ASP A C 1
ATOM 907 O O . ASP A 1 116 ? 0.100 9.266 -8.142 1.00 74.25 116 ASP A O 1
ATOM 911 N N . ASN A 1 117 ? -1.572 10.730 -7.853 1.00 78.81 117 ASN A N 1
ATOM 912 C CA . ASN A 1 117 ? -1.949 10.798 -9.266 1.00 78.81 117 ASN A CA 1
ATOM 913 C C . ASN A 1 117 ? -1.239 11.961 -9.977 1.00 78.81 117 ASN A C 1
ATOM 915 O O . ASN A 1 117 ? -1.623 12.335 -11.086 1.00 78.81 117 ASN A O 1
ATOM 919 N N . VAL A 1 118 ? -0.276 12.587 -9.298 1.00 81.56 118 VAL A N 1
ATOM 920 C CA . VAL A 1 118 ? 0.427 13.781 -9.754 1.00 81.56 118 VAL A CA 1
ATOM 921 C C . VAL A 1 118 ? 1.937 13.601 -9.633 1.00 81.56 118 VAL A C 1
ATOM 923 O O . VAL A 1 118 ? 2.412 12.953 -8.701 1.00 81.56 118 VAL A O 1
ATOM 926 N N . ASP A 1 119 ? 2.681 14.178 -10.571 1.00 81.38 119 ASP A N 1
ATOM 927 C CA . ASP A 1 119 ? 4.145 14.235 -10.548 1.00 81.38 119 ASP A CA 1
ATOM 928 C C . ASP A 1 119 ? 4.662 15.210 -9.458 1.00 81.38 119 ASP A C 1
ATOM 930 O O . ASP A 1 119 ? 3.908 15.962 -8.836 1.00 81.38 119 ASP A O 1
ATOM 934 N N . LEU A 1 120 ? 5.976 15.224 -9.236 1.00 81.69 120 LEU A N 1
ATOM 935 C CA . LEU A 1 120 ? 6.756 16.193 -8.469 1.00 81.69 120 LEU A CA 1
ATOM 936 C C . LEU A 1 120 ? 6.418 17.654 -8.805 1.00 81.69 120 LEU A C 1
ATOM 938 O O . LEU A 1 120 ? 6.453 18.496 -7.901 1.00 81.69 120 LEU A O 1
ATOM 942 N N . ASP A 1 121 ? 6.063 17.949 -10.058 1.00 85.44 121 ASP A N 1
ATOM 943 C CA . ASP A 1 121 ? 5.628 19.280 -10.497 1.00 85.44 121 ASP A CA 1
ATOM 944 C C . ASP A 1 121 ? 4.104 19.514 -10.362 1.00 85.44 121 ASP A C 1
ATOM 946 O O . ASP A 1 121 ? 3.617 20.616 -10.627 1.00 85.44 121 ASP A O 1
ATOM 950 N N . ASN A 1 122 ? 3.365 18.535 -9.820 1.00 79.38 122 ASN A N 1
ATOM 951 C CA . ASN A 1 122 ? 1.916 18.535 -9.573 1.00 79.38 122 ASN A CA 1
ATOM 952 C C . ASN A 1 122 ? 1.041 18.492 -10.847 1.00 79.38 122 ASN A C 1
ATOM 954 O O . ASN A 1 122 ? -0.124 18.902 -10.813 1.00 79.38 122 ASN A O 1
ATOM 958 N N . ASP A 1 123 ? 1.603 18.003 -11.954 1.00 83.12 123 ASP A N 1
ATOM 959 C CA . ASP A 1 123 ? 0.886 17.685 -13.194 1.00 83.12 123 ASP A CA 1
ATOM 960 C C . ASP A 1 123 ? 0.342 16.242 -13.153 1.00 83.12 123 ASP A C 1
ATOM 962 O O . ASP A 1 123 ? 0.823 15.427 -12.369 1.00 83.12 123 ASP A O 1
ATOM 966 N N . GLU A 1 124 ? -0.692 15.927 -13.946 1.00 85.75 124 GLU A N 1
ATOM 967 C CA . GLU A 1 124 ? -1.264 14.568 -14.033 1.00 85.75 124 GLU A CA 1
ATOM 968 C C . GLU A 1 124 ? -0.192 13.581 -14.511 1.00 85.75 124 GLU A C 1
ATOM 970 O O . GLU A 1 124 ? 0.501 13.865 -15.485 1.00 85.75 124 GLU A O 1
ATOM 975 N N . LEU A 1 125 ? -0.039 12.444 -13.821 1.00 81.44 125 LEU A N 1
ATOM 976 C CA . LEU A 1 125 ? 0.959 11.443 -14.201 1.00 81.44 125 LEU A CA 1
ATOM 977 C C . LEU A 1 125 ? 0.703 10.947 -15.630 1.00 81.44 125 LEU A C 1
ATOM 979 O O . LEU A 1 125 ? -0.348 10.371 -15.917 1.00 81.44 125 LEU A O 1
ATOM 983 N N . GLU A 1 126 ? 1.679 11.141 -16.512 1.00 79.88 126 GLU A N 1
ATOM 984 C CA . GLU A 1 126 ? 1.659 10.577 -17.856 1.00 79.88 126 GLU A CA 1
ATOM 985 C C . GLU A 1 126 ? 2.229 9.152 -17.817 1.00 79.88 126 GLU A C 1
ATOM 987 O O . GLU A 1 126 ? 3.362 8.929 -17.398 1.00 79.88 126 GLU A O 1
ATOM 992 N N . GLU A 1 127 ? 1.449 8.168 -18.274 1.00 72.06 127 GLU A N 1
ATOM 993 C CA 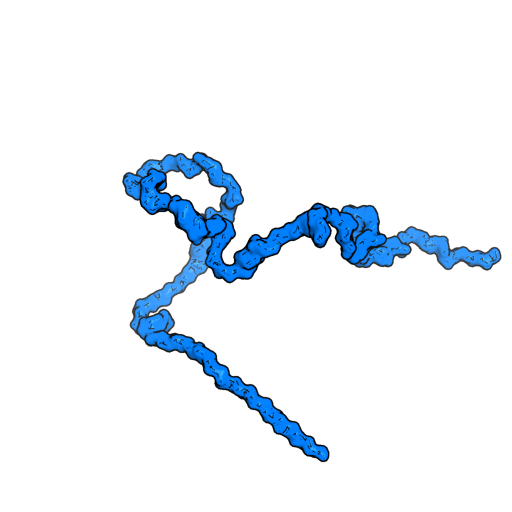. GLU A 1 127 ? 1.861 6.752 -18.298 1.00 72.06 127 GLU A CA 1
ATOM 994 C C . GLU A 1 127 ? 3.103 6.510 -19.179 1.00 72.06 127 GLU A C 1
ATOM 996 O O . GLU A 1 127 ? 3.850 5.567 -18.943 1.00 72.06 127 GLU A O 1
ATOM 1001 N N . ASN A 1 128 ? 3.351 7.390 -20.157 1.00 75.00 128 ASN A N 1
ATOM 1002 C CA . ASN A 1 128 ? 4.456 7.283 -21.117 1.00 75.00 128 ASN A CA 1
ATOM 1003 C C . ASN A 1 128 ? 5.807 7.796 -20.583 1.00 75.00 128 ASN A C 1
ATOM 1005 O O . ASN A 1 128 ? 6.817 7.625 -21.259 1.00 75.00 128 ASN A O 1
ATOM 1009 N N . ASP A 1 129 ? 5.828 8.458 -19.422 1.00 75.81 129 ASP A N 1
ATOM 1010 C CA . ASP A 1 129 ? 7.057 8.988 -18.808 1.00 75.81 129 ASP A CA 1
ATOM 1011 C C . ASP A 1 129 ? 7.669 8.009 -17.783 1.00 75.81 129 ASP A C 1
ATOM 1013 O O . ASP A 1 129 ? 8.653 8.322 -17.105 1.00 75.81 129 ASP A O 1
ATOM 1017 N N . LEU A 1 130 ? 7.102 6.804 -17.654 1.00 79.25 130 LEU A N 1
ATOM 1018 C CA . LEU A 1 130 ? 7.641 5.742 -16.812 1.00 79.25 130 LEU A CA 1
ATOM 1019 C C . LEU A 1 130 ? 8.842 5.089 -17.514 1.00 79.25 130 LEU A C 1
ATOM 1021 O O . LEU A 1 130 ? 8.682 4.413 -18.521 1.00 79.25 130 LEU A O 1
ATOM 1025 N N . ASP A 1 131 ? 10.047 5.269 -16.961 1.00 80.88 131 ASP A N 1
ATOM 1026 C CA . ASP A 1 131 ? 11.279 4.591 -17.407 1.00 80.88 131 ASP A CA 1
ATOM 1027 C C . ASP A 1 131 ? 11.225 3.101 -17.022 1.00 80.88 131 ASP A C 1
ATOM 1029 O O . ASP A 1 131 ? 11.820 2.666 -16.028 1.00 80.88 131 ASP A O 1
ATOM 1033 N N . VAL A 1 132 ? 10.408 2.338 -17.752 1.00 81.31 132 VAL A N 1
ATOM 1034 C CA . VAL A 1 132 ? 10.251 0.894 -17.583 1.00 81.31 132 VAL A CA 1
ATOM 1035 C C . VAL A 1 132 ? 11.471 0.217 -18.219 1.00 81.31 132 VAL A C 1
ATOM 1037 O O . VAL A 1 132 ? 11.703 0.358 -19.419 1.00 81.31 132 VAL A O 1
ATOM 1040 N N . PRO A 1 133 ? 12.304 -0.501 -17.444 1.00 79.56 133 PRO A N 1
ATOM 1041 C CA . PRO A 1 133 ? 13.466 -1.181 -18.002 1.00 79.56 133 PRO A CA 1
ATOM 1042 C C . PRO A 1 133 ? 13.031 -2.195 -19.063 1.00 79.56 133 PRO A C 1
ATOM 1044 O O . PRO A 1 133 ? 12.264 -3.090 -18.738 1.00 79.56 133 PRO A O 1
ATOM 1047 N N . GLY A 1 134 ? 13.556 -2.083 -20.283 1.00 79.06 134 GLY A N 1
ATOM 1048 C CA . GLY A 1 134 ? 13.189 -2.969 -21.394 1.00 79.06 134 GLY A CA 1
ATOM 1049 C C . GLY A 1 134 ? 12.234 -2.344 -22.411 1.00 79.06 134 GLY A C 1
ATOM 1050 O O . GLY A 1 134 ? 12.296 -2.760 -23.559 1.00 79.06 134 GLY A O 1
ATOM 1051 N N . ASP A 1 135 ? 11.510 -1.273 -22.051 1.00 83.00 135 ASP A N 1
ATOM 1052 C CA . ASP A 1 135 ? 10.508 -0.595 -22.906 1.00 83.00 135 ASP A CA 1
ATOM 1053 C C . ASP A 1 135 ? 11.088 -0.053 -24.228 1.00 83.00 135 ASP A C 1
ATOM 1055 O O . ASP A 1 135 ? 10.392 0.127 -25.223 1.00 83.00 135 ASP A O 1
ATOM 1059 N N . ASP A 1 136 ? 12.408 0.166 -24.286 1.00 82.69 136 ASP A N 1
ATOM 1060 C CA . ASP A 1 136 ? 13.110 0.540 -25.514 1.00 82.69 136 ASP A CA 1
ATOM 1061 C C . ASP A 1 136 ? 13.220 -0.601 -26.547 1.00 82.69 136 ASP A C 1
ATOM 1063 O O . ASP A 1 136 ? 13.584 -0.347 -27.703 1.00 82.69 136 ASP A O 1
ATOM 1067 N N . G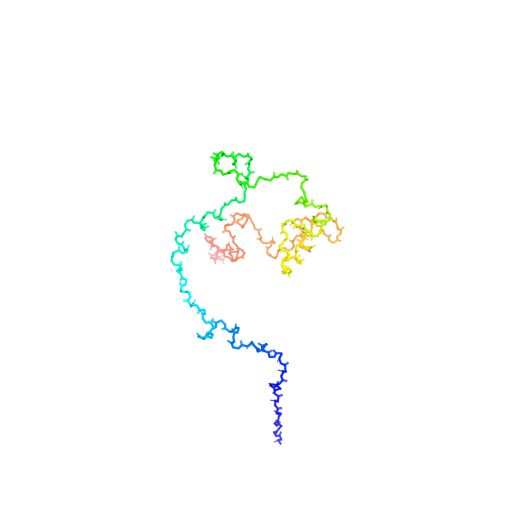LN A 1 137 ? 12.945 -1.840 -26.135 1.00 81.69 137 GLN A N 1
ATOM 1068 C CA . GLN A 1 137 ? 12.995 -3.061 -26.942 1.00 81.69 137 GLN A CA 1
ATOM 1069 C C . GLN A 1 137 ? 11.608 -3.643 -27.242 1.00 81.69 137 GLN A C 1
ATOM 1071 O O . GLN A 1 137 ? 11.529 -4.465 -28.155 1.00 81.69 137 GLN A O 1
ATOM 1076 N N . ASP A 1 138 ? 10.558 -3.184 -26.556 1.00 84.00 138 ASP A N 1
ATOM 1077 C CA . ASP A 1 138 ? 9.177 -3.613 -26.768 1.00 84.00 138 ASP A CA 1
ATOM 1078 C C . ASP A 1 138 ? 8.721 -3.342 -28.209 1.00 84.00 138 ASP A C 1
ATOM 1080 O O . ASP A 1 138 ? 8.823 -2.231 -28.751 1.00 84.00 138 ASP A O 1
ATOM 1084 N N . ASP A 1 139 ? 8.168 -4.369 -28.847 1.00 83.56 139 ASP A N 1
ATOM 1085 C CA . ASP A 1 139 ? 7.630 -4.284 -30.196 1.00 83.56 139 ASP A CA 1
ATOM 1086 C C . ASP A 1 139 ? 6.145 -4.675 -30.261 1.00 83.56 139 ASP A C 1
ATOM 1088 O O . ASP A 1 139 ? 5.429 -4.747 -29.260 1.00 83.56 139 ASP A O 1
ATOM 1092 N N . ALA A 1 140 ? 5.620 -4.829 -31.478 1.00 86.81 140 ALA A N 1
ATOM 1093 C CA . ALA A 1 140 ? 4.213 -5.168 -31.655 1.00 86.81 140 ALA A CA 1
ATOM 1094 C C . ALA A 1 140 ? 3.869 -6.572 -31.134 1.00 86.81 140 ALA A C 1
ATOM 1096 O O . ALA A 1 140 ? 2.709 -6.782 -30.773 1.00 86.81 140 ALA A O 1
ATOM 1097 N N . ASP A 1 141 ? 4.841 -7.486 -31.103 1.00 82.25 141 ASP A N 1
ATOM 1098 C CA . ASP A 1 141 ? 4.667 -8.891 -30.752 1.00 82.25 141 ASP A CA 1
ATOM 1099 C C . ASP A 1 141 ? 4.680 -9.067 -29.217 1.00 82.25 141 ASP A C 1
ATOM 1101 O O . ASP A 1 141 ? 3.847 -9.798 -28.673 1.00 82.25 141 ASP A O 1
ATOM 1105 N N . GLU A 1 142 ? 5.482 -8.286 -28.485 1.00 83.38 142 GLU A N 1
ATOM 1106 C CA . GLU A 1 142 ? 5.376 -8.159 -27.018 1.00 83.38 142 GLU A CA 1
ATOM 1107 C C . GLU A 1 142 ? 4.036 -7.534 -26.591 1.00 83.38 142 GLU A C 1
ATOM 1109 O O . GLU A 1 142 ? 3.351 -8.024 -25.689 1.00 83.38 142 GLU A O 1
ATOM 1114 N N . ASN A 1 143 ? 3.567 -6.521 -27.324 1.00 83.25 143 ASN A N 1
ATOM 1115 C CA . ASN A 1 143 ? 2.297 -5.844 -27.038 1.00 83.25 143 ASN A CA 1
ATOM 1116 C C . ASN A 1 143 ? 1.066 -6.766 -27.196 1.00 83.25 143 ASN A C 1
ATOM 1118 O O . ASN A 1 143 ? 0.024 -6.555 -26.567 1.00 83.25 143 ASN A O 1
ATOM 1122 N N . VAL A 1 144 ? 1.160 -7.803 -28.038 1.00 84.06 144 VAL A N 1
ATOM 1123 C CA . VAL A 1 144 ? 0.133 -8.857 -28.162 1.00 84.06 144 VAL A CA 1
ATOM 1124 C C . VAL A 1 144 ? 0.394 -10.069 -27.256 1.00 84.06 144 VAL A C 1
ATOM 1126 O O . VAL A 1 144 ? -0.442 -10.978 -27.209 1.00 84.06 144 VAL A O 1
ATOM 1129 N N . GLY A 1 145 ? 1.493 -10.061 -26.494 1.00 79.38 145 GLY A N 1
ATOM 1130 C CA . GLY A 1 145 ? 1.909 -11.120 -25.573 1.00 79.38 145 GLY A CA 1
ATOM 1131 C C . GLY A 1 145 ? 2.439 -12.373 -26.271 1.00 79.38 145 GLY A C 1
ATOM 1132 O O . GLY A 1 145 ? 2.335 -13.469 -25.714 1.00 79.38 145 GLY A O 1
ATOM 1133 N N . GLU A 1 146 ? 2.914 -12.238 -27.510 1.00 80.44 146 GLU A N 1
ATOM 1134 C CA . GLU A 1 146 ? 3.569 -13.314 -28.261 1.00 80.44 146 GLU A CA 1
ATOM 1135 C C . GLU A 1 146 ? 5.040 -13.468 -27.855 1.00 80.44 146 GLU A C 1
ATOM 1137 O O . GLU A 1 146 ? 5.542 -14.595 -27.824 1.00 80.44 146 GLU A O 1
ATOM 1142 N N . GLU A 1 147 ? 5.683 -12.367 -27.467 1.00 76.75 147 GLU A N 1
ATOM 1143 C CA . GLU A 1 147 ? 7.037 -12.326 -26.916 1.00 76.75 147 GLU A CA 1
ATOM 1144 C C . GLU A 1 147 ? 7.012 -11.823 -25.461 1.00 76.75 147 GLU A C 1
ATOM 1146 O O . GLU A 1 147 ? 6.076 -11.149 -25.031 1.00 76.75 147 GLU A O 1
ATOM 1151 N N . ASP A 1 148 ? 8.007 -12.236 -24.678 1.00 80.62 148 ASP A N 1
ATOM 1152 C CA . ASP A 1 148 ? 8.313 -11.695 -23.354 1.00 80.62 148 ASP A CA 1
ATOM 1153 C C . ASP A 1 148 ? 9.761 -11.179 -23.360 1.00 80.62 148 ASP A C 1
ATOM 1155 O O . ASP A 1 148 ? 10.561 -11.590 -24.206 1.00 80.62 148 ASP A O 1
ATOM 1159 N N . GLU A 1 149 ? 10.124 -10.336 -22.388 1.00 77.56 149 GLU A N 1
ATOM 1160 C CA . GLU A 1 149 ? 11.474 -9.755 -22.257 1.00 77.56 149 GLU A CA 1
ATOM 1161 C C . GLU A 1 149 ? 12.622 -10.793 -22.376 1.00 77.56 149 GLU A C 1
ATOM 1163 O O . GLU A 1 149 ? 13.743 -10.467 -22.780 1.00 77.56 149 GLU A O 1
ATOM 1168 N N . GLU A 1 150 ? 12.377 -12.064 -22.019 1.00 78.31 150 GLU A N 1
ATOM 1169 C CA . GLU A 1 150 ? 13.363 -13.149 -22.107 1.00 78.31 150 GLU A CA 1
ATOM 1170 C C . GLU A 1 150 ? 13.540 -13.690 -23.542 1.00 78.31 150 GLU A C 1
ATOM 1172 O O . GLU A 1 150 ? 14.648 -14.098 -23.920 1.00 78.31 150 GLU A O 1
ATOM 1177 N N . ASN A 1 151 ? 12.490 -13.686 -24.366 1.00 73.19 151 ASN A N 1
ATOM 1178 C CA . ASN A 1 151 ? 12.492 -14.274 -25.708 1.00 73.19 151 ASN A CA 1
ATOM 1179 C C . ASN A 1 151 ? 12.961 -13.328 -26.828 1.00 73.19 151 ASN A C 1
ATOM 1181 O O . ASN A 1 151 ? 13.334 -13.824 -27.898 1.00 73.19 151 ASN A O 1
ATOM 1185 N N . ASN A 1 152 ? 13.119 -12.028 -26.556 1.00 72.06 152 ASN A N 1
ATOM 1186 C CA . ASN A 1 152 ? 13.690 -11.039 -27.490 1.00 72.06 152 ASN A CA 1
ATOM 1187 C C . ASN A 1 152 ? 15.063 -11.479 -28.050 1.00 72.06 152 ASN A C 1
ATOM 1189 O O . ASN A 1 152 ? 15.419 -11.225 -29.205 1.00 72.06 152 ASN A O 1
ATOM 1193 N N . TYR A 1 153 ? 15.855 -12.211 -27.254 1.00 69.31 153 TYR A N 1
ATOM 1194 C CA . TYR A 1 153 ? 17.182 -12.694 -27.659 1.00 69.31 153 TYR A CA 1
ATOM 1195 C C . TYR A 1 153 ? 17.160 -13.837 -28.687 1.00 69.31 153 TYR A C 1
ATOM 1197 O O . TYR A 1 153 ? 18.179 -14.087 -29.342 1.00 69.31 153 TYR A O 1
ATOM 1205 N N . TYR A 1 154 ? 16.039 -14.549 -28.830 1.00 65.75 154 TYR A N 1
ATOM 1206 C CA . TYR A 1 154 ? 15.920 -15.716 -29.709 1.00 65.75 154 TYR A CA 1
ATOM 1207 C C . TYR A 1 154 ? 15.222 -15.402 -31.042 1.00 65.75 154 TYR A C 1
ATOM 1209 O O . TYR A 1 154 ? 15.496 -16.094 -32.027 1.00 65.75 154 TYR A O 1
ATOM 1217 N N . SER A 1 155 ? 14.433 -14.323 -31.124 1.00 60.91 155 SER A N 1
ATOM 1218 C CA . SER A 1 155 ? 13.823 -13.836 -32.377 1.00 60.91 155 SER A CA 1
ATOM 1219 C C . SER A 1 155 ? 14.818 -13.146 -33.325 1.00 60.91 155 SER A C 1
ATOM 1221 O O . SER A 1 155 ? 14.557 -13.012 -34.521 1.00 60.91 155 SER A O 1
ATOM 1223 N N . LEU A 1 156 ? 16.034 -12.818 -32.860 1.00 60.78 156 LEU A N 1
ATOM 1224 C CA . LEU A 1 156 ? 17.086 -12.207 -33.688 1.00 60.78 156 LEU A CA 1
ATOM 1225 C C . LEU A 1 156 ? 17.695 -13.154 -34.753 1.00 60.78 156 LEU A C 1
ATOM 1227 O O . LEU A 1 156 ? 18.560 -12.734 -35.526 1.00 60.78 156 LEU A O 1
ATOM 1231 N N . GLY A 1 157 ? 17.288 -14.430 -34.826 1.00 57.16 157 GLY A N 1
ATOM 1232 C CA . GLY A 1 157 ? 17.811 -15.335 -35.853 1.00 57.16 157 GLY A CA 1
ATOM 1233 C C . GLY A 1 157 ? 17.252 -16.756 -35.857 1.00 57.16 157 GLY A C 1
ATOM 1234 O O . GLY A 1 157 ? 17.956 -17.695 -35.487 1.00 57.16 157 GLY A O 1
ATOM 1235 N N . GLY A 1 158 ? 16.039 -16.922 -36.392 1.00 60.56 158 GLY A N 1
ATOM 1236 C CA . GLY A 1 158 ? 15.454 -18.215 -36.754 1.00 60.56 158 GLY A CA 1
ATOM 1237 C C . GLY A 1 158 ? 14.859 -18.203 -38.167 1.00 60.56 158 GLY A C 1
ATOM 1238 O O . GLY A 1 158 ? 14.114 -17.301 -38.522 1.00 60.56 158 GLY A O 1
ATOM 1239 N N . ASP A 1 159 ? 15.201 -19.225 -38.956 1.00 57.34 159 ASP A N 1
ATOM 1240 C CA . ASP A 1 159 ? 14.553 -19.681 -40.199 1.00 57.34 159 ASP A CA 1
ATOM 1241 C C . ASP A 1 159 ? 14.869 -19.047 -41.568 1.00 57.34 159 ASP A C 1
ATOM 1243 O O . ASP A 1 159 ? 14.235 -19.467 -42.525 1.00 57.34 159 ASP A O 1
ATOM 1247 N N . ASN A 1 160 ? 15.876 -18.173 -41.744 1.00 54.03 160 ASN A N 1
ATOM 1248 C CA . ASN A 1 160 ? 16.501 -17.918 -43.071 1.00 54.03 160 ASN A CA 1
ATOM 1249 C C . ASN A 1 160 ? 17.875 -17.213 -42.986 1.00 54.03 160 ASN A C 1
ATOM 1251 O O . ASN A 1 160 ? 18.079 -16.128 -43.530 1.00 54.03 160 ASN 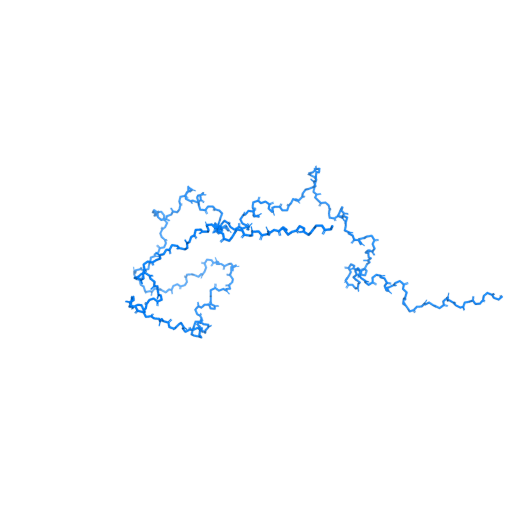A O 1
ATOM 1255 N N . HIS A 1 161 ? 18.870 -17.839 -42.355 1.00 57.16 161 HIS A N 1
ATOM 1256 C CA . HIS A 1 161 ? 20.274 -17.434 -42.532 1.00 57.16 161 HIS A CA 1
ATOM 1257 C C . HIS A 1 161 ? 20.903 -18.165 -43.739 1.00 57.16 161 HIS A C 1
ATOM 1259 O O . HIS A 1 161 ? 21.894 -18.877 -43.616 1.00 57.16 161 HIS A O 1
ATOM 1265 N N . GLU A 1 162 ? 20.333 -17.982 -44.938 1.00 52.25 162 GLU A N 1
ATOM 1266 C CA . GLU A 1 162 ? 20.879 -18.495 -46.215 1.00 52.25 162 GLU A CA 1
ATOM 1267 C C . GLU A 1 162 ? 22.025 -17.619 -46.784 1.00 52.25 162 GLU A C 1
ATOM 1269 O O . GLU A 1 162 ? 22.352 -17.706 -47.962 1.00 52.25 162 GLU A O 1
ATOM 1274 N N . ASN A 1 163 ? 22.658 -16.763 -45.968 1.00 54.97 163 ASN A N 1
ATOM 1275 C CA . ASN A 1 163 ? 23.727 -15.846 -46.403 1.00 54.97 163 ASN A CA 1
ATOM 1276 C C . ASN A 1 163 ? 25.010 -15.946 -45.550 1.00 54.97 163 ASN A C 1
ATOM 1278 O O . ASN A 1 163 ? 25.633 -14.941 -45.219 1.00 54.97 163 ASN A O 1
ATOM 1282 N N . LEU A 1 164 ? 25.397 -17.150 -45.123 1.00 54.81 164 LEU A N 1
ATOM 1283 C CA . LEU A 1 164 ? 26.694 -17.364 -44.454 1.00 54.81 164 LEU A CA 1
ATOM 1284 C C . LEU A 1 164 ? 27.704 -18.163 -45.294 1.00 54.81 164 LEU A C 1
ATOM 1286 O O . LEU A 1 164 ? 28.845 -18.319 -44.870 1.00 54.81 164 LEU A O 1
ATOM 1290 N N . GLU A 1 165 ? 27.336 -18.581 -46.508 1.00 57.59 165 GLU A N 1
ATOM 1291 C CA . GLU A 1 165 ? 28.231 -19.233 -47.476 1.00 57.59 165 GLU A CA 1
ATOM 1292 C C . GLU A 1 165 ? 27.999 -18.679 -48.896 1.00 57.59 165 GLU A C 1
ATOM 1294 O O . GLU A 1 165 ? 27.523 -19.380 -49.784 1.00 57.59 165 GLU A O 1
ATOM 1299 N N . GLU A 1 166 ? 28.348 -17.411 -49.138 1.00 54.12 166 GLU A N 1
ATOM 1300 C CA . GLU A 1 166 ? 28.701 -16.967 -50.494 1.00 54.12 166 GLU A CA 1
ATOM 1301 C C . GLU A 1 166 ? 30.224 -16.818 -50.551 1.00 54.12 166 GLU A C 1
ATOM 1303 O O . GLU A 1 166 ? 30.809 -15.822 -50.120 1.00 54.12 166 GLU A O 1
ATOM 1308 N N . ASP A 1 167 ? 30.871 -17.886 -51.019 1.00 52.16 167 ASP A N 1
ATOM 1309 C CA . ASP A 1 167 ? 32.281 -17.909 -51.397 1.00 52.16 167 ASP A CA 1
ATOM 1310 C C . ASP A 1 167 ? 32.524 -16.745 -52.375 1.00 52.16 167 ASP A C 1
ATOM 1312 O O . ASP A 1 167 ? 32.058 -16.763 -53.517 1.00 52.16 167 ASP A O 1
ATOM 1316 N N . GLN A 1 168 ? 33.225 -15.700 -51.927 1.00 56.56 168 GLN A N 1
ATOM 1317 C CA . GLN A 1 168 ? 33.720 -14.649 -52.814 1.00 56.56 168 GLN A CA 1
ATOM 1318 C C . GLN A 1 168 ? 34.838 -15.239 -53.684 1.00 56.56 168 GLN A C 1
ATOM 1320 O O . GLN A 1 168 ? 36.014 -15.185 -53.319 1.00 56.56 168 GLN A O 1
ATOM 1325 N N . ALA A 1 169 ? 34.452 -15.830 -54.816 1.00 49.78 169 ALA A N 1
ATOM 1326 C CA . ALA A 1 169 ? 35.343 -16.286 -55.883 1.00 49.78 169 ALA A CA 1
ATOM 1327 C C . ALA A 1 169 ? 35.489 -15.239 -56.999 1.00 49.78 169 ALA A C 1
ATOM 1329 O O . ALA A 1 169 ? 34.464 -14.652 -57.416 1.00 49.78 169 ALA A O 1
#